Protein AF-U2ELF6-F1 (afdb_monomer_lite)

Foldseek 3Di:
DDDDDDDDDDDDPPDDPPPPPPPPPDPPQDPDDQDPALQVLVVVLDDQDDPPPPDDPVCRDPVNSVSSVVSSVVSSVVNVVVVVVVQVVVQVVLVPDPQWDWDADPPVPPPRRDIGIDHHPPPPD

Secondary structure (DSSP, 8-state):
-------------------------------PPPPSSTTHHHHTT-SPPPTT-SS-TTT-SHHHHHHHHHHHHHHHHHHHHHHHHHHHHHHHHHHTSTT-EEEE---SSS-TT-EEEEPPTT---

Organism: NCBI:txid1033802

Sequence (125 aa):
MAFPYLRPLALVVAGGCVLLSACASDPKPADLSPLDEPVDAFEAVGEPQRPGGASNREDNTLSTDIERLQNARKTYELERERLRAETSRRQAECRARDGSREVAIQDGSGDPNATYCEPASGSER

pLDDT: mean 72.93, std 18.18, range [36.22, 94.81]

Structure (mmCIF, N/CA/C/O backbone):
data_AF-U2ELF6-F1
#
_entry.id   AF-U2ELF6-F1
#
loop_
_atom_site.group_PDB
_atom_site.id
_atom_site.type_symbol
_atom_site.label_atom_id
_atom_site.label_alt_id
_atom_site.label_comp_id
_atom_site.label_asym_id
_atom_site.label_entity_id
_atom_site.label_seq_id
_atom_site.pdbx_PDB_ins_code
_atom_site.Cartn_x
_atom_site.Cartn_y
_atom_site.Cartn_z
_atom_site.occupancy
_atom_site.B_iso_or_equiv
_atom_site.auth_seq_id
_atom_site.auth_comp_id
_atom_site.auth_asym_id
_atom_site.auth_atom_id
_atom_site.pdbx_PDB_model_num
A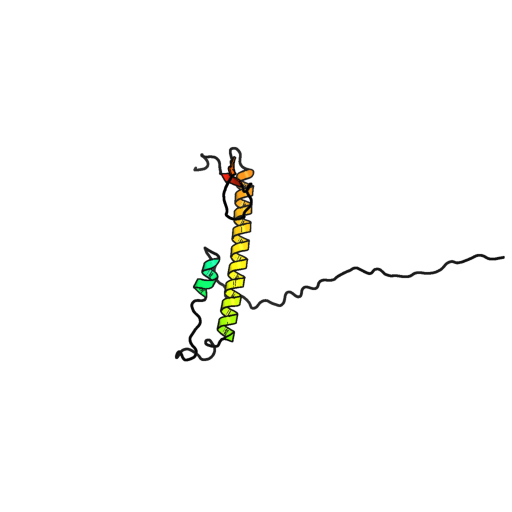TOM 1 N N . MET A 1 1 ? 53.803 24.885 48.804 1.00 36.22 1 MET A N 1
ATOM 2 C CA . MET A 1 1 ? 54.132 24.209 47.531 1.00 36.22 1 MET A CA 1
ATOM 3 C C . MET A 1 1 ? 52.835 23.735 46.890 1.00 36.22 1 MET A C 1
ATOM 5 O O . MET A 1 1 ? 52.004 23.210 47.613 1.00 36.22 1 MET A O 1
ATOM 9 N N . ALA A 1 2 ? 52.720 23.934 45.572 1.00 38.12 2 ALA A N 1
ATOM 10 C CA . ALA A 1 2 ? 51.795 23.299 44.622 1.00 38.12 2 ALA A CA 1
ATOM 11 C C . ALA A 1 2 ? 50.283 23.617 44.710 1.00 38.12 2 ALA A C 1
ATOM 13 O O . ALA A 1 2 ? 49.518 22.943 45.389 1.00 38.12 2 ALA A O 1
ATOM 14 N N . PHE A 1 3 ? 49.860 24.578 43.879 1.00 50.38 3 PHE A N 1
ATOM 15 C CA . PHE A 1 3 ? 48.604 24.483 43.127 1.00 50.38 3 PHE A CA 1
ATOM 16 C C . PHE A 1 3 ? 48.745 23.383 42.063 1.00 50.38 3 PHE A C 1
ATOM 18 O O . PHE A 1 3 ? 49.761 23.383 41.361 1.00 50.38 3 PHE A O 1
ATOM 25 N N . PRO A 1 4 ? 47.738 22.514 41.877 1.00 49.78 4 PRO A N 1
ATOM 26 C CA . PRO A 1 4 ? 47.639 21.732 40.655 1.00 49.78 4 PRO A CA 1
ATOM 27 C C . PRO A 1 4 ? 46.319 21.990 39.905 1.00 49.78 4 PRO A C 1
ATOM 29 O O . PRO A 1 4 ? 45.241 21.599 40.333 1.00 49.78 4 PRO A O 1
ATOM 32 N N . TYR A 1 5 ? 46.489 22.608 38.734 1.00 45.88 5 TYR A N 1
ATOM 33 C CA . TYR A 1 5 ? 45.876 22.235 37.453 1.00 45.88 5 TYR A CA 1
ATOM 34 C C . TYR A 1 5 ? 44.394 22.544 37.184 1.00 45.88 5 TYR A C 1
ATOM 36 O O . TYR A 1 5 ? 43.523 21.683 37.156 1.00 45.88 5 TYR A O 1
ATOM 44 N N . LEU A 1 6 ? 44.179 23.786 36.744 1.00 53.06 6 LEU A N 1
ATOM 45 C CA . LEU A 1 6 ? 43.404 24.058 35.530 1.00 53.06 6 LEU A CA 1
ATOM 46 C C . LEU A 1 6 ? 44.074 23.401 34.309 1.00 53.06 6 LEU A C 1
ATOM 48 O O . LEU A 1 6 ? 45.250 23.688 34.068 1.00 53.06 6 LEU A O 1
ATOM 52 N N . ARG A 1 7 ? 43.301 22.613 33.537 1.00 49.19 7 ARG A N 1
ATOM 53 C CA . ARG A 1 7 ? 43.333 22.356 32.064 1.00 49.19 7 ARG A CA 1
ATOM 54 C C . ARG A 1 7 ? 42.960 20.892 31.738 1.00 49.19 7 ARG A C 1
ATOM 56 O O . ARG A 1 7 ? 43.214 20.037 32.576 1.00 49.19 7 ARG A O 1
ATOM 63 N N . PRO A 1 8 ? 42.543 20.544 30.501 1.00 48.81 8 PRO A N 1
ATOM 64 C CA . PRO A 1 8 ? 41.928 21.346 29.443 1.00 48.81 8 PRO A CA 1
ATOM 65 C C . PRO A 1 8 ? 40.691 20.679 28.790 1.00 48.81 8 PRO A C 1
ATOM 67 O O . PRO A 1 8 ? 40.404 19.496 28.920 1.00 48.81 8 PRO A O 1
ATOM 70 N N . LEU A 1 9 ? 40.002 21.518 28.029 1.00 52.03 9 LEU A N 1
ATOM 71 C CA . LEU A 1 9 ? 39.077 21.267 26.928 1.00 52.03 9 LEU A CA 1
ATOM 72 C C . LEU A 1 9 ? 39.503 20.110 25.987 1.00 52.03 9 LEU A C 1
ATOM 74 O O . LEU A 1 9 ? 40.575 20.170 25.392 1.00 52.03 9 LEU A O 1
ATOM 78 N N . ALA A 1 10 ? 38.632 19.109 25.821 1.00 46.94 10 ALA A N 1
ATOM 79 C CA . ALA A 1 10 ? 38.586 18.137 24.714 1.00 46.94 10 ALA A CA 1
ATOM 80 C C . ALA A 1 10 ? 37.167 17.521 24.721 1.00 46.94 10 ALA A C 1
ATOM 82 O O . ALA A 1 10 ? 36.857 16.691 25.563 1.00 46.94 10 ALA A O 1
ATOM 83 N N . LEU A 1 11 ? 36.158 18.064 24.034 1.00 49.09 11 LEU A N 1
ATOM 84 C CA . LEU A 1 11 ? 35.945 18.075 22.582 1.00 49.09 11 LEU A CA 1
ATOM 85 C C . LEU A 1 11 ? 36.020 16.674 21.950 1.00 49.09 11 LEU A C 1
ATOM 87 O O . LEU A 1 11 ? 36.928 16.387 21.183 1.00 49.09 11 LEU A O 1
ATOM 91 N N . VAL A 1 12 ? 35.030 15.824 22.246 1.00 47.94 12 VAL A N 1
ATOM 92 C CA . VAL A 1 12 ? 34.602 14.731 21.356 1.00 47.94 12 VAL A CA 1
ATOM 93 C C . VAL A 1 12 ? 33.075 14.608 21.444 1.00 47.94 12 VAL A C 1
ATOM 95 O O . VAL A 1 12 ? 32.534 13.763 22.148 1.00 47.94 12 VAL A O 1
ATOM 98 N N . VAL A 1 13 ? 32.359 15.491 20.742 1.00 48.97 13 VAL A N 1
ATOM 99 C CA . VAL A 1 13 ? 30.963 15.234 20.355 1.00 48.97 13 VAL A CA 1
ATOM 100 C C . VAL A 1 13 ? 31.039 14.345 19.117 1.00 48.97 13 VAL A C 1
ATOM 102 O O . VAL A 1 13 ? 31.095 14.823 17.989 1.00 48.97 13 VAL A O 1
ATOM 105 N N . ALA A 1 14 ? 31.152 13.039 19.344 1.00 50.88 14 ALA A N 1
ATOM 106 C CA . ALA A 1 14 ? 30.991 12.028 18.312 1.00 50.88 14 ALA A CA 1
ATOM 107 C C . ALA A 1 14 ? 29.556 11.504 18.392 1.00 50.88 14 ALA A C 1
ATOM 109 O O . ALA A 1 14 ? 29.136 11.031 19.444 1.00 50.88 14 ALA A O 1
ATOM 110 N N . GLY A 1 15 ? 28.815 11.585 17.286 1.00 49.53 15 GLY A N 1
ATOM 111 C CA . GLY A 1 15 ? 27.520 10.910 17.177 1.00 49.53 15 GLY A CA 1
ATOM 112 C C . GLY A 1 15 ? 26.415 11.702 16.491 1.00 49.53 15 GLY A C 1
ATOM 113 O O . GLY A 1 15 ? 25.285 11.683 16.956 1.00 49.53 15 GLY A O 1
ATOM 114 N N . GLY A 1 16 ? 26.715 12.393 15.392 1.00 43.25 16 GLY A N 1
ATOM 115 C CA . GLY A 1 16 ? 25.694 12.909 14.484 1.00 43.25 16 GLY A CA 1
ATOM 116 C C . GLY A 1 16 ? 25.827 12.217 13.139 1.00 43.25 16 GLY A C 1
ATOM 117 O O . GLY A 1 16 ? 26.477 12.751 12.246 1.00 43.25 16 GLY A O 1
ATOM 118 N N . CYS A 1 17 ? 25.268 11.012 13.005 1.00 47.53 17 CYS A N 1
ATOM 119 C CA . CYS A 1 17 ? 25.078 10.373 11.705 1.00 47.53 17 CYS A CA 1
ATOM 120 C C . CYS A 1 17 ? 24.111 11.233 10.889 1.00 47.53 17 CYS A C 1
ATOM 122 O O . CYS A 1 17 ? 22.896 11.069 10.975 1.00 47.53 17 CYS A O 1
ATOM 124 N N . VAL A 1 18 ? 24.648 12.169 10.110 1.00 52.03 18 VAL A N 1
ATOM 125 C CA . VAL A 1 18 ? 23.880 12.849 9.074 1.00 52.03 18 VAL A CA 1
ATOM 126 C C . VAL A 1 18 ? 23.746 11.858 7.922 1.00 52.03 18 VAL A C 1
ATOM 128 O O . VAL A 1 18 ? 24.562 11.814 7.005 1.00 52.03 18 VAL A O 1
ATOM 131 N N . LEU A 1 19 ? 22.721 11.011 8.014 1.00 48.56 19 LEU A N 1
ATOM 132 C CA . LEU A 1 19 ? 22.172 10.273 6.886 1.00 48.56 19 LEU A CA 1
ATOM 133 C C . LEU A 1 19 ? 21.572 11.302 5.922 1.00 48.56 19 LEU A C 1
ATOM 135 O O . LEU A 1 19 ? 20.369 11.542 5.906 1.00 48.56 19 LEU A O 1
ATOM 139 N N . LEU A 1 20 ? 22.427 11.941 5.124 1.00 48.84 20 LEU A N 1
ATOM 140 C CA . LEU A 1 20 ? 22.011 12.523 3.856 1.00 48.84 20 LEU A CA 1
ATOM 141 C C . LEU A 1 20 ? 21.704 11.345 2.931 1.00 48.84 20 LEU A C 1
ATOM 143 O O . LEU A 1 20 ? 22.516 10.962 2.091 1.00 48.84 20 LEU A O 1
ATOM 147 N N . SER A 1 21 ? 20.528 10.740 3.121 1.00 52.22 21 SER A N 1
ATOM 148 C CA . SER A 1 21 ? 19.862 10.010 2.055 1.00 52.22 21 SER A CA 1
ATOM 149 C C . SER A 1 21 ? 19.595 11.043 0.970 1.00 52.22 21 SER A C 1
ATOM 151 O O . SER A 1 21 ? 18.606 11.776 1.006 1.00 52.22 21 SER A O 1
ATOM 153 N N . ALA A 1 22 ? 20.543 11.168 0.047 1.00 46.47 22 ALA A N 1
ATOM 154 C CA . ALA A 1 22 ? 20.274 11.757 -1.238 1.00 46.47 22 ALA A CA 1
ATOM 155 C C . ALA A 1 22 ? 19.038 11.027 -1.767 1.00 46.47 22 ALA A C 1
ATOM 157 O O . ALA A 1 22 ? 19.107 9.840 -2.087 1.00 46.47 22 ALA A O 1
ATOM 158 N N . CYS A 1 23 ? 17.900 11.719 -1.789 1.00 56.41 23 CYS A N 1
ATOM 159 C CA . CYS A 1 23 ? 16.811 11.392 -2.684 1.00 56.41 23 CYS A CA 1
ATOM 160 C C . CYS A 1 23 ? 17.421 11.510 -4.077 1.00 56.41 23 CYS A C 1
ATOM 162 O O . CYS A 1 23 ? 17.435 12.590 -4.667 1.00 56.41 23 CYS A O 1
ATOM 164 N N . ALA A 1 24 ? 18.059 10.432 -4.538 1.00 47.22 24 ALA A N 1
ATOM 165 C CA . ALA A 1 24 ? 18.402 10.268 -5.928 1.00 47.22 24 ALA A CA 1
ATOM 166 C C . ALA A 1 24 ? 17.101 10.542 -6.666 1.00 47.22 24 ALA A C 1
ATOM 168 O O . ALA A 1 24 ? 16.095 9.900 -6.366 1.00 47.22 24 ALA A O 1
ATOM 169 N N . SER A 1 25 ? 17.105 11.586 -7.494 1.00 48.59 25 SER A N 1
ATOM 170 C CA . SER A 1 25 ? 15.964 11.980 -8.300 1.00 48.59 25 SER A CA 1
ATOM 171 C C . SER A 1 25 ? 15.513 10.755 -9.069 1.00 48.59 25 SER A C 1
ATOM 173 O O . SER A 1 25 ? 16.134 10.349 -10.049 1.00 48.59 25 SER A O 1
ATOM 175 N N . ASP A 1 26 ? 14.483 10.127 -8.527 1.00 53.25 26 ASP A N 1
ATOM 176 C CA . ASP A 1 26 ? 13.860 8.951 -9.076 1.00 53.25 26 ASP A CA 1
ATOM 177 C C . ASP A 1 26 ? 13.398 9.331 -10.488 1.00 53.25 26 ASP A C 1
ATOM 179 O O . ASP A 1 26 ? 12.835 10.428 -10.644 1.00 53.25 26 ASP A O 1
ATOM 183 N N . PRO A 1 27 ? 13.672 8.516 -11.525 1.00 48.91 27 PRO A N 1
ATOM 184 C CA . PRO A 1 27 ? 13.160 8.792 -12.859 1.00 48.91 27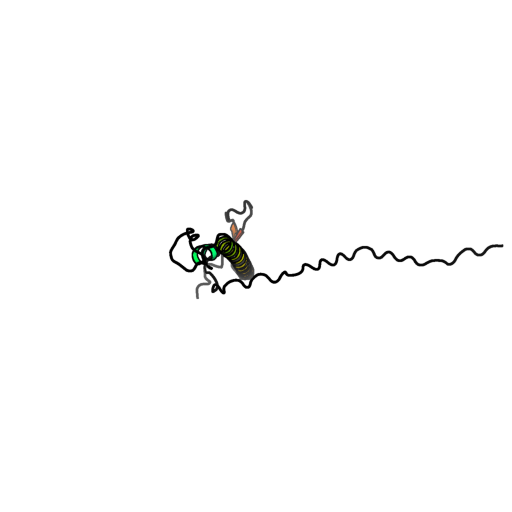 PRO A CA 1
ATOM 185 C C . PRO A 1 27 ? 11.669 9.078 -12.726 1.00 48.91 27 PRO A C 1
ATOM 187 O O . PRO A 1 27 ? 10.946 8.321 -12.073 1.00 48.91 27 PRO A O 1
ATOM 190 N N . LYS A 1 28 ? 11.240 10.237 -13.244 1.00 47.06 28 LYS A N 1
ATOM 191 C CA . LYS A 1 28 ? 9.858 10.697 -13.118 1.00 47.06 28 LYS A CA 1
ATOM 192 C C . LYS A 1 28 ? 8.974 9.561 -13.641 1.00 47.06 28 LYS A C 1
ATOM 194 O O . LYS A 1 28 ? 9.065 9.276 -14.838 1.00 47.06 28 LYS A O 1
ATOM 199 N N . PRO A 1 29 ? 8.201 8.876 -12.775 1.00 52.00 29 PRO A N 1
ATOM 200 C CA . PRO A 1 29 ? 7.370 7.783 -13.237 1.00 52.00 29 PRO A CA 1
ATOM 201 C C . PRO A 1 29 ? 6.424 8.352 -14.292 1.00 52.00 29 PRO A C 1
ATOM 203 O O . PRO A 1 29 ? 5.994 9.507 -14.188 1.00 52.00 29 PRO A O 1
ATOM 206 N N . ALA A 1 30 ? 6.160 7.570 -15.339 1.00 56.53 30 ALA A N 1
ATOM 207 C CA . ALA A 1 30 ? 5.068 7.884 -16.245 1.00 56.53 30 ALA A CA 1
ATOM 208 C C . ALA A 1 30 ? 3.827 8.154 -15.382 1.00 56.53 30 ALA A C 1
ATOM 210 O O . ALA A 1 30 ? 3.565 7.381 -14.459 1.00 56.53 30 ALA A O 1
ATOM 211 N N . ASP A 1 31 ? 3.140 9.274 -15.632 1.00 49.31 31 ASP A N 1
ATOM 212 C CA . ASP A 1 31 ? 1.908 9.658 -14.935 1.00 49.31 31 ASP A CA 1
ATOM 213 C C . ASP A 1 31 ? 0.830 8.623 -15.284 1.00 49.31 31 ASP A C 1
ATOM 215 O O . ASP A 1 31 ? 0.019 8.795 -16.196 1.00 49.31 31 ASP A O 1
ATOM 219 N N . LEU A 1 32 ? 0.875 7.485 -14.600 1.00 56.47 32 LEU A N 1
ATOM 220 C CA . LEU A 1 32 ? -0.242 6.574 -14.524 1.00 56.47 32 LEU A CA 1
ATOM 221 C C . LEU A 1 32 ? -1.253 7.295 -13.637 1.00 56.47 32 LEU A C 1
ATOM 223 O O . LEU A 1 32 ? -0.946 7.673 -12.506 1.00 56.47 32 LEU A O 1
ATOM 227 N N . SER A 1 33 ? -2.435 7.567 -14.195 1.00 57.91 33 SER A N 1
ATOM 228 C CA . SER A 1 33 ? -3.574 8.025 -13.394 1.00 57.91 33 SER A CA 1
ATOM 229 C C . SER A 1 33 ? -3.751 7.087 -12.192 1.00 57.91 33 SER A C 1
ATOM 231 O O . SER A 1 33 ? -3.325 5.934 -12.296 1.00 57.91 33 SER A O 1
ATOM 233 N N . PRO A 1 34 ? -4.344 7.547 -11.070 1.00 63.16 34 PRO A N 1
ATOM 234 C CA . PRO A 1 34 ? -4.520 6.703 -9.892 1.00 63.16 34 PRO A CA 1
ATOM 235 C C . PRO A 1 34 ? -5.099 5.356 -10.311 1.00 63.16 34 PRO A C 1
ATOM 237 O O . PRO A 1 34 ? -6.147 5.320 -10.957 1.00 63.16 34 PRO A O 1
ATOM 240 N N . LEU A 1 35 ? -4.357 4.291 -10.026 1.00 73.00 35 LEU A N 1
ATOM 241 C CA . LEU A 1 35 ? -4.763 2.941 -10.386 1.00 73.00 35 LEU A CA 1
ATOM 242 C C . LEU A 1 35 ? -5.876 2.491 -9.438 1.00 73.00 35 LEU A C 1
ATOM 244 O O . LEU A 1 35 ? -5.892 2.894 -8.269 1.00 73.00 35 LEU A O 1
ATOM 248 N N . ASP A 1 36 ? -6.794 1.667 -9.938 1.00 76.81 36 ASP A N 1
ATOM 249 C CA . ASP A 1 36 ? -7.867 1.110 -9.115 1.00 76.81 36 ASP A CA 1
ATOM 250 C C . ASP A 1 36 ? -7.299 0.018 -8.197 1.00 76.81 36 ASP A C 1
ATOM 252 O O . ASP A 1 36 ? -7.594 -0.016 -6.996 1.00 76.81 36 ASP A O 1
ATOM 256 N N . GLU A 1 37 ? -6.400 -0.813 -8.732 1.00 83.06 37 GLU A N 1
ATOM 257 C CA . GLU A 1 37 ? -5.644 -1.807 -7.984 1.00 83.06 37 GLU A CA 1
ATOM 258 C C . GLU A 1 37 ? -4.129 -1.657 -8.207 1.00 83.06 37 GLU A C 1
ATOM 260 O O . GLU A 1 37 ? -3.673 -1.305 -9.294 1.00 83.06 37 GLU A O 1
ATOM 265 N N . PRO A 1 38 ? -3.281 -1.980 -7.209 1.00 80.44 38 PRO A N 1
ATOM 266 C CA . PRO A 1 38 ? -1.834 -1.890 -7.384 1.00 80.44 38 PRO A CA 1
ATOM 267 C C . PRO A 1 38 ? -1.315 -2.742 -8.552 1.00 80.44 38 PRO A C 1
ATOM 269 O O . PRO A 1 38 ? -0.331 -2.372 -9.192 1.00 80.44 38 PRO A O 1
ATOM 272 N N . VAL A 1 39 ? -1.957 -3.890 -8.819 1.00 84.56 39 VAL A N 1
ATOM 273 C CA . VAL A 1 39 ? -1.561 -4.842 -9.873 1.00 84.56 39 VAL A CA 1
ATOM 274 C C . VAL A 1 39 ? -1.660 -4.243 -11.276 1.00 84.56 39 VAL A C 1
ATOM 276 O O . VAL A 1 39 ? -0.842 -4.583 -12.135 1.00 84.56 39 VAL A O 1
ATOM 279 N N . ASP A 1 40 ? -2.548 -3.268 -11.469 1.00 84.31 40 ASP A N 1
ATOM 280 C CA . ASP A 1 40 ? -2.753 -2.562 -12.736 1.00 84.31 40 ASP A CA 1
ATOM 281 C C . ASP A 1 40 ? -1.471 -1.864 -13.216 1.00 84.31 40 ASP A C 1
ATOM 283 O O . ASP A 1 40 ? -1.288 -1.621 -14.409 1.00 84.31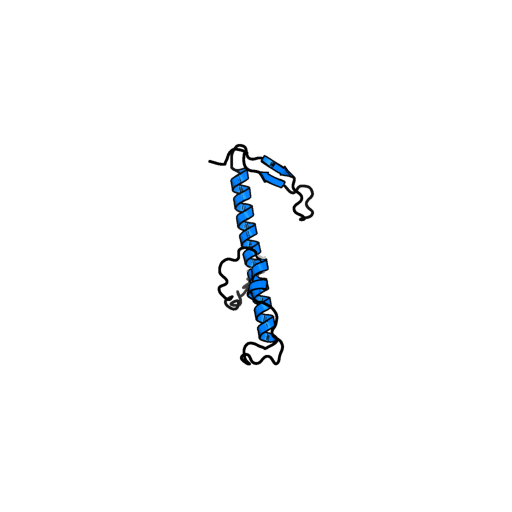 40 ASP A O 1
ATOM 287 N N . ALA A 1 41 ? -0.524 -1.592 -12.310 1.00 82.06 41 ALA A N 1
ATOM 288 C CA . ALA A 1 41 ? 0.772 -1.015 -12.649 1.00 82.06 41 ALA A CA 1
ATOM 289 C C . ALA A 1 41 ? 1.573 -1.905 -13.612 1.00 82.06 41 ALA A C 1
ATOM 291 O O . ALA A 1 41 ? 2.324 -1.398 -14.446 1.00 82.06 41 ALA A O 1
ATOM 292 N N . PHE A 1 42 ? 1.423 -3.228 -13.505 1.00 83.00 42 PHE A N 1
ATOM 293 C CA . PHE A 1 42 ? 2.070 -4.179 -14.406 1.00 83.00 42 PHE A CA 1
ATOM 294 C C . PHE A 1 42 ? 1.272 -4.366 -15.697 1.00 83.00 42 PHE A C 1
ATOM 296 O O . PHE A 1 42 ? 1.876 -4.478 -16.765 1.00 83.00 42 PHE A O 1
ATOM 303 N N . GLU A 1 43 ? -0.061 -4.336 -15.624 1.00 81.00 43 GLU A N 1
ATOM 304 C CA . GLU A 1 43 ? -0.925 -4.400 -16.809 1.00 81.00 43 GLU A CA 1
ATOM 305 C C . GLU A 1 43 ? -0.692 -3.204 -17.738 1.00 81.00 43 GLU A C 1
ATOM 307 O O . GLU A 1 43 ? -0.581 -3.370 -18.952 1.00 81.00 43 GLU A O 1
ATOM 312 N N . ALA A 1 44 ? -0.499 -2.015 -17.161 1.00 76.62 44 ALA A N 1
ATOM 313 C CA . ALA A 1 44 ? -0.185 -0.793 -17.893 1.00 76.62 44 ALA A CA 1
ATOM 314 C C . ALA A 1 44 ? 1.144 -0.866 -18.668 1.00 76.62 44 ALA A C 1
ATOM 316 O O . ALA A 1 44 ? 1.311 -0.174 -19.673 1.00 76.62 44 ALA A O 1
ATOM 317 N N . VAL A 1 45 ? 2.099 -1.688 -18.217 1.00 75.00 45 VAL A N 1
ATOM 318 C CA . VAL A 1 45 ? 3.408 -1.847 -18.870 1.00 75.00 45 VAL A CA 1
ATOM 319 C C . VAL A 1 45 ? 3.394 -2.900 -19.982 1.00 75.00 45 VAL A C 1
ATOM 321 O O . VAL A 1 45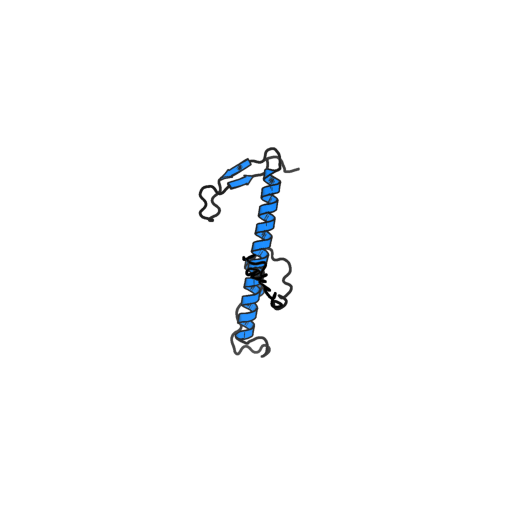 ? 4.190 -2.793 -20.920 1.00 75.00 45 VAL A O 1
ATOM 324 N N . GLY A 1 46 ? 2.482 -3.873 -19.917 1.00 73.50 46 GLY A N 1
ATOM 325 C CA . GLY A 1 46 ? 2.345 -4.929 -20.918 1.00 73.50 46 GLY A CA 1
ATOM 326 C C . GLY A 1 46 ? 3.543 -5.889 -20.995 1.00 73.50 46 GLY A C 1
ATOM 327 O O . GLY A 1 46 ? 4.457 -5.875 -20.168 1.00 73.50 46 GLY A O 1
ATOM 328 N N . GLU A 1 47 ? 3.530 -6.766 -22.002 1.00 73.38 47 GLU A N 1
ATOM 329 C CA . GLU A 1 47 ? 4.578 -7.774 -22.198 1.00 73.38 47 GLU A CA 1
ATOM 330 C C . GLU A 1 47 ? 5.895 -7.169 -22.740 1.00 73.38 47 GLU A C 1
ATOM 332 O O . GLU A 1 47 ? 5.867 -6.218 -23.530 1.00 73.38 47 GLU A O 1
ATOM 337 N N . PRO A 1 48 ? 7.068 -7.729 -22.376 1.00 68.56 48 PRO A N 1
ATOM 338 C CA . PRO A 1 48 ? 8.353 -7.357 -22.976 1.00 68.56 48 PRO A CA 1
ATOM 339 C C . PRO A 1 48 ? 8.361 -7.543 -24.502 1.00 68.56 48 PRO A C 1
ATOM 341 O O . PRO A 1 48 ? 7.872 -8.553 -25.017 1.00 68.56 48 PRO A O 1
ATOM 344 N N . GLN A 1 49 ? 8.951 -6.600 -25.245 1.00 67.38 49 GLN A N 1
ATOM 345 C CA . GLN A 1 49 ? 8.966 -6.676 -26.710 1.00 67.38 49 GLN A CA 1
ATOM 346 C C . GLN A 1 49 ? 10.084 -7.604 -27.202 1.00 67.38 49 GLN A C 1
ATOM 348 O O . GLN A 1 49 ? 11.223 -7.554 -26.739 1.00 67.38 49 GLN A O 1
ATOM 353 N N . ARG A 1 50 ? 9.784 -8.469 -28.185 1.00 66.00 50 ARG A N 1
ATOM 354 C CA . ARG A 1 50 ? 10.808 -9.353 -28.766 1.00 66.00 50 ARG A CA 1
ATOM 355 C C . ARG A 1 50 ? 11.826 -8.538 -29.579 1.00 66.00 50 ARG A C 1
ATOM 357 O O . ARG A 1 50 ? 11.417 -7.778 -30.462 1.00 66.00 50 ARG A O 1
ATOM 364 N N . PRO A 1 51 ? 13.140 -8.760 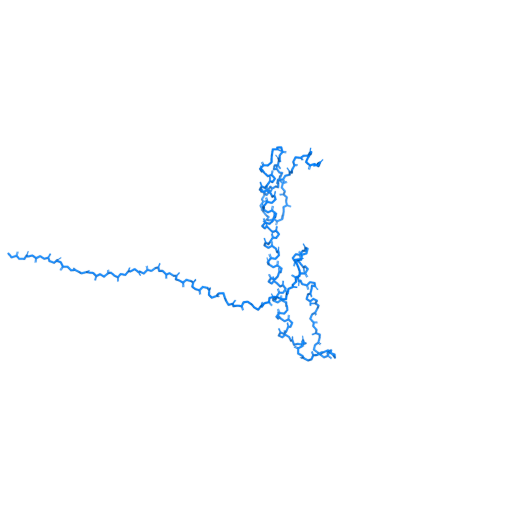-29.386 1.00 58.50 51 PRO A N 1
ATOM 365 C CA . PRO A 1 51 ? 14.160 -8.116 -30.203 1.00 58.50 51 PRO A CA 1
ATOM 366 C C . PRO A 1 51 ? 14.022 -8.594 -31.658 1.00 58.50 51 PRO A C 1
ATOM 368 O O . PRO A 1 51 ? 14.248 -9.765 -31.958 1.00 58.50 51 PRO A O 1
ATOM 371 N N . GLY A 1 52 ? 13.602 -7.696 -32.555 1.00 59.19 52 GLY A N 1
ATOM 372 C CA . GLY A 1 52 ? 13.375 -7.981 -33.981 1.00 59.19 52 GLY A CA 1
ATOM 373 C C . GLY A 1 52 ? 11.996 -7.584 -34.522 1.00 59.19 52 GLY A C 1
ATOM 374 O O . GLY A 1 52 ? 11.785 -7.663 -35.731 1.00 59.19 52 GLY A O 1
ATOM 375 N N . GLY A 1 53 ? 11.067 -7.140 -33.667 1.00 57.50 53 GLY A N 1
ATOM 376 C CA . GLY A 1 53 ? 9.813 -6.522 -34.108 1.00 57.50 53 GLY A CA 1
ATOM 377 C C . GLY A 1 53 ? 10.065 -5.172 -34.787 1.00 57.50 53 GLY A C 1
ATOM 378 O O . GLY A 1 53 ? 10.877 -4.382 -34.319 1.00 57.50 53 GLY A O 1
ATOM 379 N N . ALA A 1 54 ? 9.387 -4.909 -35.905 1.00 54.59 54 ALA A N 1
ATOM 380 C CA . ALA A 1 54 ? 9.568 -3.733 -36.765 1.00 54.59 54 ALA A CA 1
ATOM 381 C C . ALA A 1 54 ? 9.056 -2.393 -36.174 1.00 54.59 54 ALA A C 1
ATOM 383 O O . ALA A 1 54 ? 8.643 -1.506 -36.919 1.00 54.59 54 ALA A O 1
ATOM 384 N N . SER A 1 55 ? 9.073 -2.229 -34.854 1.00 55.69 55 SER A N 1
ATOM 385 C CA . SER A 1 55 ? 8.787 -0.974 -34.150 1.00 55.69 55 SER A CA 1
ATOM 386 C C . SER A 1 55 ? 10.101 -0.341 -33.666 1.00 55.69 55 SER A C 1
ATOM 388 O O . SER A 1 55 ? 11.123 -1.017 -33.553 1.00 55.69 55 SER A O 1
ATOM 390 N N . ASN A 1 56 ? 10.099 0.979 -33.480 1.00 55.03 56 ASN A N 1
ATOM 391 C CA . ASN A 1 56 ? 11.270 1.841 -33.283 1.00 55.03 56 ASN A CA 1
ATOM 392 C C . ASN A 1 56 ? 12.408 1.230 -32.443 1.00 55.03 56 ASN A C 1
ATOM 394 O O . ASN A 1 56 ? 12.211 0.701 -31.352 1.00 55.03 56 ASN A O 1
ATOM 398 N N . ARG A 1 57 ? 13.636 1.349 -32.959 1.00 54.88 57 ARG A N 1
ATOM 399 C CA . ARG A 1 57 ? 14.858 0.730 -32.414 1.00 54.88 57 ARG A CA 1
ATOM 400 C C . ARG A 1 57 ? 15.224 1.206 -30.996 1.00 54.88 57 ARG A C 1
ATOM 402 O O . ARG A 1 57 ? 16.044 0.562 -30.349 1.00 54.88 57 ARG A O 1
ATOM 409 N N . GLU A 1 58 ? 14.640 2.310 -30.540 1.00 57.12 58 GLU A N 1
ATOM 410 C CA . GLU A 1 58 ? 14.933 2.962 -29.257 1.00 57.12 58 GLU A CA 1
ATOM 411 C C . GLU A 1 58 ? 14.088 2.401 -28.093 1.00 57.12 58 GLU A C 1
ATOM 413 O O . GLU A 1 58 ? 14.579 2.340 -26.968 1.00 57.12 58 GLU A O 1
ATOM 418 N N . ASP A 1 59 ? 12.890 1.865 -28.360 1.00 57.84 59 ASP A N 1
ATOM 419 C CA . ASP A 1 59 ? 11.969 1.370 -27.317 1.00 57.84 59 ASP A CA 1
ATOM 420 C C . ASP A 1 59 ? 12.093 -0.140 -27.034 1.00 57.84 59 ASP A C 1
ATOM 422 O O . ASP A 1 59 ? 11.560 -0.645 -26.047 1.00 57.84 59 ASP A O 1
ATOM 426 N N . ASN A 1 60 ? 12.824 -0.867 -27.884 1.00 63.03 60 ASN A N 1
ATOM 427 C CA . ASN A 1 60 ? 12.854 -2.335 -27.922 1.00 63.03 60 ASN A CA 1
ATOM 428 C C . ASN A 1 60 ? 14.143 -2.943 -27.347 1.00 63.03 60 ASN A C 1
ATOM 430 O O . ASN A 1 60 ? 14.592 -4.008 -27.782 1.00 63.03 60 ASN A O 1
ATOM 434 N N . THR A 1 61 ? 14.790 -2.248 -26.409 1.00 72.69 61 THR A N 1
ATOM 435 C CA . THR A 1 61 ? 15.998 -2.755 -25.749 1.00 72.69 61 THR A CA 1
ATOM 436 C C . THR A 1 61 ? 15.656 -3.427 -24.423 1.00 72.69 61 THR A C 1
ATOM 438 O O . THR A 1 61 ? 14.748 -3.000 -23.714 1.00 72.69 61 THR A O 1
ATOM 441 N N . LEU A 1 62 ? 16.433 -4.448 -24.044 1.00 77.25 62 LEU A N 1
ATOM 442 C CA . LEU A 1 62 ? 16.291 -5.111 -22.744 1.00 77.25 62 LEU A CA 1
ATOM 443 C C . LEU A 1 62 ? 16.410 -4.114 -21.577 1.00 77.25 62 LEU A C 1
ATOM 445 O O . LEU A 1 62 ? 15.723 -4.262 -20.573 1.00 77.25 62 LEU A O 1
ATOM 449 N N . SER A 1 63 ? 17.257 -3.089 -21.713 1.00 82.12 63 SER A N 1
ATOM 450 C CA . SER A 1 63 ? 17.364 -1.988 -20.748 1.00 82.12 63 SER A CA 1
ATOM 451 C C . SER A 1 63 ? 16.049 -1.226 -20.598 1.00 82.12 63 SER A C 1
ATOM 453 O O . SER A 1 63 ? 15.603 -1.030 -19.471 1.00 82.12 63 SER A O 1
ATOM 455 N N . THR A 1 64 ? 15.389 -0.881 -21.708 1.00 79.81 64 THR A N 1
ATOM 456 C CA . THR A 1 64 ? 14.087 -0.202 -21.688 1.00 79.81 64 THR A CA 1
ATOM 457 C C . THR A 1 64 ? 13.032 -1.069 -20.995 1.00 79.81 64 THR A C 1
ATOM 459 O O . THR A 1 64 ? 12.303 -0.582 -20.137 1.00 79.81 64 THR A O 1
ATOM 462 N N . ASP A 1 65 ? 12.974 -2.369 -21.299 1.00 79.31 65 ASP A N 1
ATOM 463 C CA . ASP A 1 65 ? 12.029 -3.297 -20.660 1.00 79.31 65 ASP A CA 1
ATOM 464 C C . ASP A 1 65 ? 12.265 -3.415 -19.142 1.00 79.31 65 ASP A C 1
ATOM 466 O O . ASP A 1 65 ? 11.312 -3.406 -18.360 1.00 79.31 65 ASP A O 1
ATOM 470 N N . ILE A 1 66 ? 13.531 -3.479 -18.710 1.00 83.94 66 ILE A N 1
ATOM 471 C CA . ILE A 1 66 ? 13.895 -3.506 -17.285 1.00 83.94 66 ILE A CA 1
ATOM 472 C C . ILE A 1 66 ? 13.443 -2.219 -16.591 1.00 83.94 66 ILE A C 1
ATOM 474 O O . ILE A 1 66 ? 12.843 -2.293 -15.518 1.00 83.94 66 ILE A O 1
ATOM 478 N N . GLU A 1 67 ? 13.696 -1.055 -17.188 1.00 84.25 67 GLU A N 1
ATOM 479 C CA . GLU A 1 67 ? 13.274 0.236 -16.636 1.00 84.25 67 GLU A CA 1
ATOM 480 C C . GLU A 1 67 ? 11.747 0.327 -16.519 1.00 84.25 67 GLU A C 1
ATOM 482 O O . GLU A 1 67 ? 11.236 0.737 -15.474 1.00 84.25 67 GLU A O 1
ATOM 487 N N . ARG A 1 68 ? 10.996 -0.134 -17.533 1.00 82.25 68 ARG A N 1
ATOM 488 C CA . ARG A 1 68 ? 9.525 -0.174 -17.461 1.00 82.25 68 ARG A CA 1
ATOM 489 C C . ARG A 1 68 ? 9.034 -1.056 -16.310 1.00 82.25 68 ARG A C 1
ATOM 491 O O . ARG A 1 68 ? 8.159 -0.636 -15.557 1.00 82.25 68 ARG A O 1
ATOM 498 N N . LEU A 1 69 ? 9.616 -2.242 -16.126 1.00 85.44 69 LEU A N 1
ATOM 499 C CA . LEU A 1 69 ? 9.237 -3.155 -15.040 1.00 85.44 69 LEU A CA 1
ATOM 500 C C . LEU A 1 69 ? 9.609 -2.614 -13.652 1.00 85.44 69 LEU A C 1
ATOM 502 O O . LEU A 1 69 ? 8.856 -2.792 -12.694 1.00 85.44 69 LEU A O 1
ATOM 506 N N . GLN A 1 70 ? 10.754 -1.942 -13.525 1.00 88.19 70 GLN A N 1
ATOM 507 C CA . GLN A 1 70 ? 11.146 -1.285 -12.277 1.00 88.19 70 GLN A CA 1
ATOM 508 C C . GLN A 1 70 ? 10.184 -0.150 -11.916 1.00 88.19 70 GLN A C 1
ATOM 510 O O . GLN A 1 70 ? 9.782 -0.046 -10.755 1.00 88.19 70 GLN A O 1
ATOM 515 N N . ASN A 1 71 ? 9.766 0.642 -12.906 1.00 85.94 71 ASN A N 1
ATOM 516 C CA . ASN A 1 71 ? 8.760 1.683 -12.722 1.00 85.94 71 ASN A CA 1
ATOM 517 C C . ASN A 1 71 ? 7.400 1.093 -12.322 1.00 85.94 71 ASN A C 1
ATOM 519 O O . ASN A 1 71 ? 6.815 1.567 -11.353 1.00 85.94 71 ASN A O 1
ATOM 523 N N . ALA A 1 72 ? 6.937 0.021 -12.976 1.00 85.19 72 ALA A N 1
ATOM 524 C CA . ALA A 1 72 ? 5.701 -0.673 -12.591 1.00 85.19 72 ALA A CA 1
ATOM 525 C C . ALA A 1 72 ? 5.737 -1.155 -11.138 1.00 85.19 72 ALA A C 1
ATOM 527 O O . ALA A 1 72 ? 4.799 -0.914 -10.382 1.00 85.19 72 ALA A O 1
ATOM 528 N N . ARG A 1 73 ? 6.846 -1.776 -10.713 1.00 88.00 73 ARG A N 1
ATOM 529 C CA . ARG A 1 73 ? 7.019 -2.203 -9.318 1.00 88.00 73 ARG A CA 1
ATOM 530 C C . ARG A 1 73 ? 6.914 -1.026 -8.352 1.00 88.00 73 ARG A C 1
ATOM 532 O O . ARG A 1 73 ? 6.242 -1.136 -7.332 1.00 88.00 73 ARG A O 1
ATOM 539 N N . LYS A 1 74 ? 7.566 0.091 -8.667 1.00 88.69 74 LYS A N 1
ATOM 540 C CA . LYS A 1 74 ? 7.523 1.285 -7.824 1.00 88.69 74 LYS A CA 1
ATOM 541 C C . LYS A 1 74 ? 6.103 1.854 -7.723 1.00 88.69 74 LYS A C 1
ATOM 543 O O . LYS A 1 74 ? 5.667 2.205 -6.631 1.00 88.69 74 LYS A O 1
ATOM 548 N N . THR A 1 75 ? 5.369 1.909 -8.834 1.00 86.56 75 THR A N 1
ATOM 549 C CA . THR A 1 75 ? 3.970 2.358 -8.836 1.00 86.56 75 THR A CA 1
ATOM 550 C C . THR A 1 75 ? 3.074 1.409 -8.042 1.00 86.56 75 THR A C 1
ATOM 552 O O . THR A 1 75 ? 2.280 1.869 -7.226 1.00 86.56 75 THR A O 1
ATOM 555 N N . TYR A 1 76 ? 3.250 0.095 -8.200 1.00 88.81 76 TYR A N 1
ATOM 556 C CA . TYR A 1 76 ? 2.559 -0.912 -7.393 1.00 88.81 76 TYR A CA 1
ATOM 557 C C . TYR A 1 76 ? 2.777 -0.677 -5.890 1.00 88.81 76 TYR A C 1
ATOM 559 O O . TYR A 1 76 ? 1.829 -0.694 -5.106 1.00 88.81 76 TYR A O 1
ATOM 567 N N . GLU A 1 77 ? 4.024 -0.450 -5.468 1.00 88.69 77 GLU A N 1
ATOM 568 C CA . GLU A 1 77 ? 4.355 -0.205 -4.060 1.00 88.69 77 GLU A CA 1
ATOM 569 C C . GLU A 1 77 ? 3.677 1.065 -3.535 1.00 88.69 77 GLU A C 1
ATOM 571 O O . GLU A 1 77 ? 3.057 1.027 -2.470 1.00 88.69 77 GLU A O 1
ATOM 576 N N . LEU A 1 78 ? 3.717 2.147 -4.315 1.00 89.75 78 LEU A N 1
ATOM 577 C CA . LEU A 1 78 ? 3.082 3.416 -3.971 1.00 89.75 78 LEU A CA 1
ATOM 578 C C . LEU A 1 78 ? 1.561 3.276 -3.800 1.00 89.75 78 LEU A C 1
ATOM 580 O O . LEU A 1 78 ? 1.008 3.706 -2.786 1.00 89.75 78 LEU A O 1
ATOM 584 N N . GLU A 1 79 ? 0.877 2.652 -4.760 1.00 87.75 79 GLU A N 1
ATOM 585 C CA . GLU A 1 79 ? -0.580 2.483 -4.698 1.00 87.75 79 GLU A CA 1
ATOM 586 C C . GLU A 1 79 ? -0.993 1.532 -3.574 1.00 87.75 79 GLU A C 1
ATOM 588 O O . GLU A 1 79 ? -1.960 1.780 -2.847 1.00 87.75 79 GLU A O 1
ATOM 593 N N . ARG A 1 80 ? -0.200 0.487 -3.325 1.00 89.81 80 ARG A N 1
ATOM 594 C CA . ARG A 1 80 ? -0.405 -0.395 -2.174 1.00 89.81 80 ARG A CA 1
ATOM 595 C C . ARG A 1 80 ? -0.308 0.366 -0.850 1.00 89.81 80 ARG A C 1
ATOM 597 O O . ARG A 1 80 ? -1.101 0.115 0.062 1.00 89.81 80 ARG A O 1
ATOM 604 N N . GLU A 1 81 ? 0.654 1.275 -0.711 1.00 89.88 81 GLU A N 1
ATOM 605 C CA . GLU A 1 81 ? 0.784 2.118 0.481 1.00 89.88 81 GLU A CA 1
ATOM 606 C C . GLU A 1 81 ? -0.388 3.086 0.632 1.00 89.88 81 GLU A C 1
ATOM 608 O O . GLU A 1 81 ? -0.953 3.200 1.725 1.00 89.88 81 GLU A O 1
ATOM 613 N N . ARG A 1 82 ? -0.804 3.725 -0.465 1.00 89.50 82 ARG A N 1
ATOM 614 C CA . ARG A 1 82 ? -1.962 4.621 -0.502 1.00 89.50 82 ARG A CA 1
ATOM 615 C C . ARG A 1 82 ? -3.238 3.910 -0.047 1.00 89.50 82 ARG A C 1
ATOM 617 O O . ARG A 1 82 ? -3.908 4.396 0.867 1.00 89.50 82 ARG A O 1
ATOM 624 N N . LEU A 1 83 ? -3.539 2.737 -0.607 1.00 88.62 83 LEU A N 1
ATOM 625 C CA . LEU A 1 83 ? -4.714 1.940 -0.235 1.00 88.62 83 LEU A CA 1
ATOM 626 C C . LEU A 1 83 ? -4.657 1.457 1.217 1.00 88.62 83 LEU A C 1
ATOM 628 O O . LEU A 1 83 ? -5.676 1.462 1.917 1.00 88.62 83 LEU A O 1
ATOM 632 N N . ARG A 1 84 ? -3.469 1.088 1.712 1.00 88.88 84 ARG A N 1
ATOM 633 C CA . ARG A 1 84 ? -3.280 0.735 3.126 1.00 88.88 84 ARG A CA 1
ATOM 634 C C . ARG A 1 84 ? -3.582 1.926 4.037 1.00 88.88 84 ARG A C 1
ATOM 636 O O . ARG A 1 84 ? -4.289 1.762 5.032 1.00 88.88 84 ARG A O 1
ATOM 643 N N . ALA A 1 85 ? -3.066 3.110 3.712 1.00 90.12 85 ALA A N 1
ATOM 644 C CA . ALA A 1 85 ? -3.309 4.323 4.487 1.00 90.12 85 ALA A CA 1
ATOM 645 C C . ALA A 1 85 ? -4.798 4.699 4.489 1.00 90.12 85 ALA A C 1
ATOM 647 O O . ALA A 1 85 ? -5.360 5.020 5.537 1.00 90.12 85 ALA A O 1
ATOM 648 N N . GLU A 1 86 ? -5.459 4.597 3.336 1.00 92.19 86 GLU A N 1
ATOM 649 C CA . GLU A 1 86 ? -6.887 4.869 3.214 1.00 92.19 86 GLU A CA 1
ATOM 650 C C . GLU A 1 86 ? -7.737 3.879 4.018 1.00 92.19 86 GLU A C 1
ATOM 652 O O . GLU A 1 86 ? -8.628 4.285 4.763 1.00 92.19 86 GLU A O 1
ATOM 657 N N . THR A 1 87 ? -7.426 2.586 3.926 1.00 90.50 87 THR A N 1
ATOM 658 C CA . THR A 1 87 ? -8.114 1.537 4.690 1.00 90.50 87 THR A CA 1
ATOM 659 C C . THR A 1 87 ? -7.933 1.747 6.191 1.00 90.50 87 THR A C 1
ATOM 661 O O . THR A 1 87 ? -8.905 1.689 6.941 1.00 90.50 87 THR A O 1
ATOM 664 N N . SER A 1 88 ? -6.713 2.069 6.634 1.00 90.50 88 SER A N 1
ATOM 665 C CA . SER A 1 88 ? -6.425 2.399 8.035 1.00 90.50 88 SER A CA 1
ATOM 666 C C . SER A 1 88 ? -7.253 3.592 8.520 1.00 90.50 88 SER A C 1
ATOM 668 O O . SER A 1 88 ? -7.863 3.532 9.590 1.00 90.50 88 SER A O 1
ATOM 670 N N . ARG A 1 89 ? -7.356 4.647 7.698 1.00 94.25 89 ARG A N 1
ATOM 671 C CA . ARG A 1 89 ? -8.194 5.814 7.992 1.00 94.25 89 ARG A CA 1
ATOM 672 C C . ARG A 1 89 ? -9.668 5.425 8.122 1.00 94.25 89 ARG A C 1
ATOM 674 O O . ARG A 1 89 ? -10.276 5.737 9.141 1.00 94.25 89 ARG A O 1
ATOM 681 N N . ARG A 1 90 ? -10.221 4.686 7.153 1.00 92.62 90 ARG A N 1
ATOM 682 C CA . ARG A 1 90 ? -11.619 4.212 7.186 1.00 92.62 90 ARG A CA 1
ATOM 683 C C . ARG A 1 90 ? -11.907 3.348 8.418 1.00 92.62 90 ARG A C 1
ATOM 685 O O . ARG A 1 90 ? -12.956 3.484 9.040 1.00 92.62 90 ARG A O 1
ATOM 692 N N . GLN A 1 91 ? -10.968 2.488 8.805 1.00 94.19 91 GLN A N 1
ATOM 693 C CA . GLN A 1 91 ? -11.082 1.650 9.999 1.00 94.19 91 GLN A CA 1
ATOM 694 C C . GLN A 1 91 ? -11.039 2.467 11.297 1.00 94.19 91 GLN A C 1
ATOM 696 O O . GLN A 1 91 ? -11.805 2.192 12.220 1.00 94.19 91 GLN A O 1
ATOM 701 N N . ALA A 1 92 ? -10.190 3.495 11.369 1.00 94.00 92 ALA A N 1
ATOM 702 C CA . ALA A 1 92 ? -10.167 4.422 12.498 1.00 94.00 92 ALA A CA 1
ATOM 703 C C . ALA A 1 92 ? -11.467 5.234 12.602 1.00 94.00 92 ALA A C 1
ATOM 705 O O . ALA A 1 92 ? -12.023 5.361 13.691 1.00 94.00 92 ALA A O 1
ATOM 706 N N . GLU A 1 93 ? -11.984 5.723 11.473 1.00 94.81 93 GLU A N 1
ATOM 707 C CA . GLU A 1 93 ? -13.274 6.416 11.404 1.00 94.81 93 GLU A CA 1
ATOM 708 C C . GLU A 1 93 ? -14.431 5.506 11.828 1.00 94.81 93 GLU A C 1
ATOM 710 O O . GLU A 1 93 ? -15.304 5.946 12.568 1.00 94.81 93 GLU A O 1
ATOM 715 N N . CYS A 1 94 ? -14.430 4.237 11.408 1.00 94.81 94 CYS A N 1
ATOM 716 C CA . CYS A 1 94 ? -15.426 3.256 11.833 1.00 94.81 94 CYS A CA 1
ATOM 717 C C . CYS A 1 94 ? -15.414 3.069 13.354 1.00 94.81 94 CYS A C 1
ATOM 719 O O . CYS A 1 94 ? -16.464 3.190 13.978 1.00 94.81 94 CYS A O 1
ATOM 721 N N . ARG A 1 95 ? -14.235 2.863 13.959 1.00 93.69 95 ARG A N 1
ATOM 722 C CA . ARG A 1 95 ? -14.092 2.669 15.414 1.00 93.69 95 ARG A CA 1
ATOM 723 C C . ARG A 1 95 ? -14.524 3.887 16.229 1.00 93.69 95 ARG A C 1
ATOM 725 O O . ARG A 1 95 ? -14.924 3.744 17.377 1.00 93.69 95 ARG A O 1
ATOM 732 N N . ALA A 1 96 ? -14.441 5.080 15.644 1.00 93.81 96 ALA A N 1
ATOM 733 C CA . ALA A 1 96 ? -14.899 6.311 16.276 1.00 93.81 96 ALA A CA 1
ATOM 734 C C . ALA A 1 96 ? -16.429 6.496 16.227 1.00 93.81 96 ALA A C 1
ATOM 736 O O . ALA A 1 96 ? -16.942 7.398 16.886 1.00 93.81 96 ALA A O 1
ATOM 737 N N . ARG A 1 97 ? -17.163 5.691 15.443 1.00 91.94 97 ARG A N 1
ATOM 738 C CA . ARG A 1 97 ? -18.627 5.775 15.343 1.00 91.94 97 ARG A CA 1
ATOM 739 C C . ARG A 1 97 ? -19.305 4.937 16.419 1.00 91.94 97 ARG A C 1
ATOM 741 O O . ARG A 1 97 ? -18.953 3.775 16.633 1.00 91.94 97 ARG A O 1
ATOM 748 N N . ASP A 1 98 ? -20.354 5.504 17.005 1.00 91.94 98 ASP A N 1
ATOM 749 C CA . ASP A 1 98 ? -21.229 4.792 17.930 1.00 91.94 98 ASP A CA 1
ATOM 750 C C . ASP A 1 98 ? -21.931 3.619 17.233 1.00 91.94 98 ASP A C 1
ATOM 752 O O . ASP A 1 98 ? -22.396 3.723 16.094 1.00 91.94 98 ASP A O 1
ATOM 756 N N . GLY A 1 99 ? -22.004 2.484 17.929 1.00 88.75 99 GLY A N 1
ATOM 757 C CA . GLY A 1 99 ? -22.617 1.260 17.409 1.00 88.75 99 GLY A CA 1
ATOM 758 C C . GLY A 1 99 ? -21.762 0.488 16.399 1.00 88.75 99 GLY A C 1
ATOM 759 O O . GLY A 1 99 ? -22.245 -0.497 15.843 1.00 88.75 99 GLY A O 1
ATOM 760 N N . SER A 1 100 ? -20.514 0.903 16.160 1.00 92.88 100 SER A N 1
ATOM 761 C CA . SER A 1 100 ? -19.532 0.069 15.462 1.00 92.88 100 SER A CA 1
ATOM 762 C C . SER A 1 100 ? -19.141 -1.145 16.310 1.00 92.88 100 SER A C 1
ATOM 764 O O . SER A 1 100 ? -19.234 -1.125 17.541 1.00 92.88 100 SER A O 1
ATOM 766 N N . ARG A 1 101 ? -18.720 -2.230 15.652 1.00 94.31 101 ARG A N 1
ATOM 767 C CA . ARG A 1 101 ? -18.246 -3.440 16.334 1.00 94.31 101 ARG A CA 1
ATOM 768 C C . ARG A 1 101 ? -16.971 -3.971 15.703 1.00 94.31 101 ARG A C 1
ATOM 770 O O . ARG A 1 101 ? -16.811 -3.925 14.488 1.00 94.31 101 ARG A O 1
ATOM 777 N N . GLU A 1 102 ? -16.086 -4.514 16.527 1.00 93.50 102 GLU A N 1
ATOM 778 C CA . GLU A 1 102 ? -14.915 -5.243 16.048 1.00 93.50 102 GLU A CA 1
ATOM 779 C C . GLU A 1 102 ? -15.277 -6.714 15.836 1.00 93.50 102 GLU A C 1
ATOM 781 O O . GLU A 1 102 ? -15.836 -7.369 16.719 1.00 93.50 102 GLU A O 1
ATOM 786 N N . VAL A 1 103 ? -14.968 -7.231 14.652 1.00 94.25 103 VAL A N 1
ATOM 787 C CA . VAL A 1 103 ? -15.164 -8.631 14.280 1.00 94.25 103 VAL A CA 1
ATOM 788 C C . VAL A 1 103 ? -13.817 -9.258 13.968 1.00 94.25 103 VAL A C 1
ATOM 790 O O . VAL A 1 103 ? -12.987 -8.651 13.298 1.00 94.25 103 VAL A O 1
ATOM 793 N N . ALA A 1 104 ? -13.581 -10.470 14.458 1.00 94.25 104 ALA A N 1
ATOM 794 C CA . ALA A 1 104 ? -12.383 -11.212 14.092 1.00 94.25 104 ALA A CA 1
ATOM 795 C C . ALA A 1 104 ? -12.435 -11.576 12.602 1.00 94.25 104 ALA A C 1
ATOM 797 O O . ALA A 1 104 ? -13.476 -12.008 12.099 1.00 94.25 104 ALA A O 1
ATOM 798 N N . ILE A 1 105 ? -11.313 -11.417 11.907 1.00 92.06 105 ILE A N 1
ATOM 799 C CA . ILE A 1 105 ? -11.167 -11.749 10.492 1.00 92.06 105 ILE A CA 1
ATOM 800 C C . ILE A 1 105 ? -9.955 -12.646 10.266 1.00 92.06 105 ILE A C 1
ATOM 802 O O . ILE A 1 105 ? -9.047 -12.729 11.085 1.00 92.06 105 ILE A O 1
ATOM 806 N N . GLN A 1 106 ? -9.944 -13.312 9.116 1.00 91.50 106 GLN A N 1
ATOM 807 C CA . GLN A 1 106 ? -8.769 -13.999 8.595 1.00 91.50 106 GLN A CA 1
ATOM 808 C C . GLN A 1 106 ? -8.318 -13.239 7.351 1.00 91.50 106 GLN A C 1
ATOM 810 O O . GLN A 1 106 ? -8.857 -13.438 6.267 1.00 91.50 106 GLN A O 1
ATOM 815 N N . ASP A 1 107 ? -7.365 -12.329 7.522 1.00 84.06 107 ASP A N 1
ATOM 816 C CA . ASP A 1 107 ? -6.854 -11.458 6.454 1.00 84.06 107 ASP A CA 1
ATOM 817 C C . ASP A 1 107 ? -5.618 -12.029 5.738 1.00 84.06 107 ASP A C 1
ATOM 819 O O . ASP A 1 107 ? -5.044 -11.385 4.863 1.00 84.06 107 ASP A O 1
ATOM 823 N N . GLY A 1 108 ? -5.182 -13.233 6.123 1.00 85.81 108 GLY A N 1
ATOM 824 C CA . GLY A 1 108 ? -3.986 -13.875 5.578 1.00 85.81 108 GLY A CA 1
ATOM 825 C C . GLY A 1 108 ? -2.662 -13.285 6.081 1.00 85.81 108 GLY A C 1
ATOM 826 O O . GLY A 1 108 ? -1.609 -13.716 5.617 1.00 85.81 108 GLY A O 1
ATOM 827 N N . SER A 1 109 ? -2.680 -12.351 7.041 1.00 84.38 109 SER A N 1
ATOM 828 C CA . SER A 1 109 ? -1.465 -11.800 7.668 1.00 84.38 109 SER A CA 1
ATOM 829 C C . SER A 1 109 ? -0.750 -12.796 8.589 1.00 84.38 109 SER A C 1
ATOM 831 O O . SER A 1 109 ? 0.419 -12.607 8.925 1.00 84.38 109 SER A O 1
ATOM 833 N N . GLY A 1 110 ? -1.449 -13.859 8.997 1.00 87.88 110 GLY A N 1
ATOM 834 C CA . GLY A 1 110 ? -0.985 -14.808 10.005 1.00 87.88 110 GLY A CA 1
ATOM 835 C C . GLY A 1 110 ? -1.207 -14.338 11.445 1.00 87.88 110 GLY A C 1
ATOM 836 O O . GLY A 1 110 ? -0.858 -15.078 12.362 1.00 87.88 110 GLY A O 1
ATOM 837 N N . ASP A 1 111 ? -1.798 -13.156 11.660 1.00 89.31 111 ASP A N 1
ATOM 838 C CA . ASP A 1 111 ? -2.227 -12.709 12.984 1.00 89.31 111 ASP A CA 1
ATOM 839 C C . ASP A 1 111 ? -3.537 -13.417 13.385 1.00 89.31 111 ASP A C 1
ATOM 841 O O . ASP A 1 111 ? -4.577 -13.193 12.759 1.00 89.31 111 ASP A O 1
ATOM 845 N N . PRO A 1 112 ? -3.531 -14.276 14.425 1.00 88.62 112 PRO A N 1
ATOM 846 C CA . PRO A 1 112 ? -4.740 -14.959 14.881 1.00 88.62 112 PRO A CA 1
ATOM 847 C C . PRO A 1 112 ? -5.761 -14.016 15.534 1.00 88.62 112 PRO A C 1
ATOM 849 O O . PRO A 1 112 ? -6.901 -14.423 15.748 1.00 88.62 112 PRO A O 1
ATOM 852 N N . ASN A 1 113 ? -5.365 -12.785 15.866 1.00 90.94 113 ASN A N 1
ATOM 853 C CA . ASN A 1 113 ? -6.218 -11.774 16.484 1.00 90.94 113 ASN A CA 1
ATOM 854 C C . ASN A 1 113 ? -6.537 -10.619 15.525 1.00 90.94 113 ASN A C 1
ATOM 856 O O . ASN A 1 113 ? -6.923 -9.546 15.988 1.00 90.94 113 ASN A O 1
ATOM 860 N N . ALA A 1 114 ? -6.383 -10.811 14.211 1.00 91.12 114 ALA A N 1
ATOM 861 C CA . ALA A 1 114 ? -6.764 -9.799 13.236 1.00 91.12 114 ALA A CA 1
ATOM 862 C C . ALA A 1 114 ? -8.255 -9.449 13.390 1.00 91.12 114 ALA A C 1
ATOM 864 O O . ALA A 1 114 ? -9.127 -10.320 13.343 1.00 91.12 114 ALA A O 1
ATOM 865 N N . THR A 1 115 ? -8.555 -8.164 13.577 1.00 93.00 115 THR A N 1
ATOM 866 C CA . THR A 1 115 ? -9.921 -7.651 13.710 1.00 93.00 115 THR A CA 1
ATOM 867 C C . THR A 1 115 ? -10.235 -6.619 12.635 1.00 93.00 115 THR A C 1
ATOM 869 O O . THR A 1 115 ? -9.365 -5.918 12.118 1.00 93.00 115 THR A O 1
ATOM 872 N N . TYR A 1 116 ? -11.516 -6.519 12.299 1.00 93.19 116 TYR A N 1
ATOM 873 C CA . TYR A 1 116 ? -12.082 -5.546 11.379 1.00 93.19 116 TYR A CA 1
ATOM 874 C C . TYR A 1 116 ? -13.201 -4.786 12.076 1.00 93.19 116 TYR A C 1
ATOM 876 O O . TYR A 1 116 ? -14.046 -5.384 12.736 1.00 93.19 116 TYR A O 1
ATOM 884 N N . CYS A 1 117 ? -13.230 -3.469 11.922 1.00 94.69 117 CYS A N 1
ATOM 885 C CA . CYS A 1 117 ? -14.359 -2.666 12.353 1.00 94.69 117 CYS A CA 1
ATOM 886 C C . CYS A 1 117 ? -15.482 -2.767 11.325 1.00 94.69 117 CYS A C 1
ATOM 888 O O . CYS A 1 117 ? -15.343 -2.315 10.184 1.00 94.69 117 CYS A O 1
ATOM 890 N N . GLU A 1 118 ? -16.599 -3.344 11.749 1.00 92.94 118 GLU A N 1
ATOM 891 C CA . GLU A 1 118 ? -17.845 -3.357 11.007 1.00 92.94 118 GLU A CA 1
ATOM 892 C C . GLU A 1 118 ? -18.708 -2.157 11.436 1.00 92.94 118 GLU A C 1
ATOM 894 O O . GLU A 1 118 ? -18.942 -1.954 12.637 1.00 92.94 118 GLU A O 1
ATOM 899 N N . PRO A 1 119 ? -19.173 -1.332 10.481 1.00 90.06 119 PRO A N 1
ATOM 900 C CA . PRO A 1 119 ? -20.027 -0.195 10.790 1.00 90.06 119 PRO A CA 1
ATOM 901 C C . PRO A 1 119 ? -21.387 -0.659 11.329 1.00 90.06 119 PRO A C 1
ATOM 903 O O . PRO A 1 119 ? -21.851 -1.757 11.026 1.00 90.06 119 PRO A O 1
ATOM 906 N N . ALA A 1 120 ? -22.055 0.202 12.102 1.00 85.44 120 ALA A N 1
ATOM 907 C CA . ALA A 1 120 ? -23.395 -0.074 12.610 1.00 85.44 120 ALA A CA 1
ATOM 908 C C . ALA A 1 120 ? -24.360 -0.426 11.460 1.00 85.44 120 ALA A C 1
ATOM 91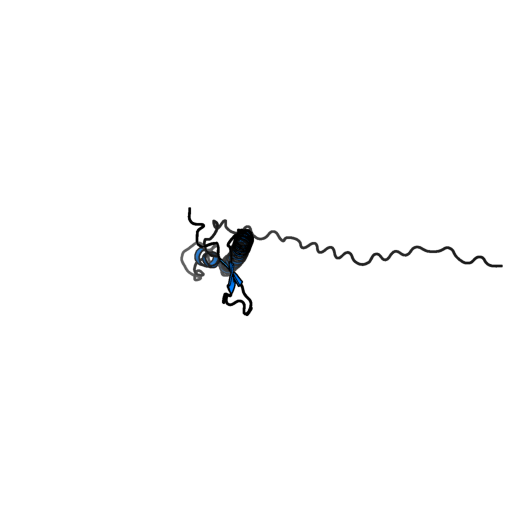0 O O . ALA A 1 120 ? -24.483 0.328 10.485 1.00 85.44 120 ALA A O 1
ATOM 911 N N . SER A 1 121 ? -25.070 -1.551 11.589 1.00 73.62 121 SER A N 1
ATOM 912 C CA . SER A 1 121 ? -26.125 -1.989 10.671 1.00 73.62 121 SER A CA 1
ATOM 913 C C . SER A 1 121 ? -27.316 -1.026 10.759 1.00 73.62 121 SER A C 1
ATOM 915 O O . SER A 1 121 ? -28.236 -1.184 11.554 1.00 73.62 121 SER A O 1
ATOM 917 N N . GLY A 1 122 ? -27.243 0.051 9.983 1.00 59.22 122 GLY A N 1
ATOM 918 C CA . GLY A 1 122 ? -28.165 1.189 10.049 1.00 59.22 122 GLY A CA 1
ATOM 919 C C . GLY A 1 122 ? -27.585 2.499 9.512 1.00 59.22 122 GLY A C 1
ATOM 920 O O . GLY A 1 122 ? -28.324 3.462 9.349 1.00 59.22 122 GLY A O 1
ATOM 921 N N . SER A 1 123 ? -26.287 2.537 9.189 1.00 52.75 123 SER A N 1
ATOM 922 C CA . SER A 1 123 ? -25.611 3.678 8.549 1.00 52.75 123 SER A CA 1
ATOM 923 C C . SER A 1 123 ? -25.798 3.727 7.016 1.00 52.75 123 SER A C 1
ATOM 925 O O . SER A 1 123 ? -24.937 4.249 6.310 1.00 52.75 123 SER A O 1
ATOM 927 N N . GLU A 1 124 ? -26.900 3.193 6.487 1.00 49.75 124 GLU A N 1
ATOM 928 C CA . GLU A 1 124 ? -27.379 3.513 5.137 1.00 49.75 124 GLU A CA 1
ATOM 929 C C . GLU A 1 124 ? -28.562 4.473 5.274 1.00 49.75 124 GLU A C 1
ATOM 931 O O . GLU A 1 124 ? -29.707 4.048 5.436 1.00 49.75 124 GLU A O 1
ATOM 936 N N . ARG A 1 125 ? -28.278 5.776 5.260 1.00 42.81 125 ARG A N 1
ATOM 937 C CA . ARG A 1 125 ? -29.221 6.820 4.848 1.00 42.81 125 ARG A CA 1
ATOM 938 C C . ARG A 1 125 ? -28.471 8.057 4.392 1.00 42.81 125 ARG A C 1
ATOM 940 O O . ARG A 1 125 ? -27.584 8.508 5.147 1.00 42.81 125 ARG A O 1
#

Radius of gyration: 27.66 Å; chains: 1; bounding box: 83×39×84 Å